Protein AF-A0A940VVH3-F1 (afdb_monomer)

Structure (mmCIF, N/CA/C/O backbone):
data_AF-A0A940VVH3-F1
#
_entry.id   AF-A0A940VVH3-F1
#
loop_
_atom_site.group_PDB
_atom_site.id
_atom_site.type_symbol
_atom_site.label_atom_id
_atom_site.label_alt_id
_atom_site.label_comp_id
_atom_site.label_asym_id
_atom_site.label_entity_id
_atom_site.label_seq_id
_atom_site.pdbx_PDB_ins_code
_atom_site.Cartn_x
_atom_site.Cartn_y
_atom_site.Cartn_z
_atom_site.occupancy
_atom_site.B_iso_or_equiv
_atom_site.auth_seq_id
_atom_site.auth_comp_id
_atom_site.auth_asym_id
_atom_site.auth_atom_id
_atom_site.pdbx_PDB_model_num
ATOM 1 N N . ARG A 1 1 ? -11.967 -6.897 6.748 1.00 80.00 1 ARG A N 1
ATOM 2 C CA . ARG A 1 1 ? -11.086 -7.971 6.225 1.00 80.00 1 ARG A CA 1
ATOM 3 C C . ARG A 1 1 ? -10.134 -7.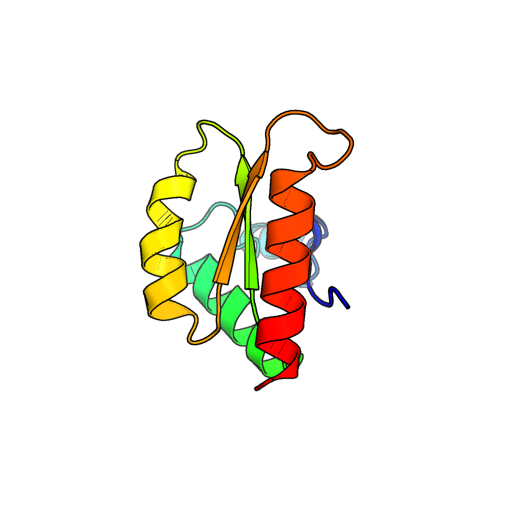346 5.220 1.00 80.00 1 ARG A C 1
ATOM 5 O O . ARG A 1 1 ? -10.614 -6.627 4.355 1.00 80.00 1 ARG A O 1
ATOM 12 N N . PHE A 1 2 ? -8.833 -7.614 5.323 1.00 81.25 2 PHE A N 1
ATOM 13 C CA . PHE A 1 2 ? -7.879 -7.268 4.266 1.00 81.25 2 PHE A CA 1
ATOM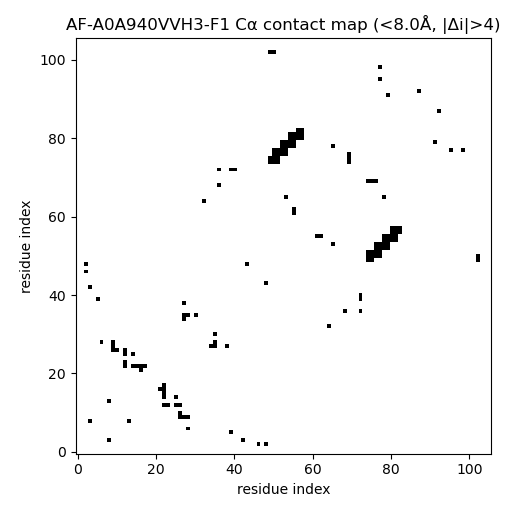 14 C C . PHE A 1 2 ? -7.997 -8.296 3.137 1.00 81.25 2 PHE A C 1
ATOM 16 O O . PHE A 1 2 ? -8.009 -9.498 3.401 1.00 81.25 2 PHE A O 1
ATOM 23 N N . VAL A 1 3 ? -8.168 -7.830 1.900 1.00 86.12 3 VAL A N 1
ATOM 24 C CA . VAL A 1 3 ? -8.449 -8.695 0.734 1.00 86.12 3 VAL A CA 1
ATOM 25 C C . VAL A 1 3 ? -7.398 -8.592 -0.368 1.00 86.12 3 VAL A C 1
ATOM 27 O O . VAL A 1 3 ? -7.406 -9.412 -1.284 1.00 86.12 3 VAL A O 1
ATOM 30 N N . LEU A 1 4 ? -6.498 -7.615 -0.274 1.00 87.88 4 LEU A N 1
ATOM 31 C CA . LEU A 1 4 ? -5.385 -7.393 -1.187 1.00 87.88 4 LEU A CA 1
ATOM 32 C C . LEU A 1 4 ? -4.179 -6.921 -0.372 1.00 87.88 4 LEU A C 1
ATOM 34 O O . LEU A 1 4 ? -4.323 -6.052 0.485 1.00 87.88 4 LEU A O 1
ATOM 38 N N . ASN A 1 5 ? -3.013 -7.491 -0.662 1.00 91.12 5 ASN A N 1
ATOM 39 C CA . ASN A 1 5 ? -1.726 -6.994 -0.201 1.00 91.12 5 ASN A CA 1
ATOM 40 C C . ASN A 1 5 ? -0.834 -6.810 -1.434 1.00 91.12 5 ASN A C 1
ATOM 42 O O . ASN A 1 5 ? -0.313 -7.787 -1.966 1.00 91.12 5 ASN A O 1
ATOM 46 N N . GLU A 1 6 ? -0.786 -5.582 -1.948 1.00 90.81 6 GLU A N 1
ATOM 47 C CA . GLU A 1 6 ? -0.257 -5.253 -3.278 1.00 90.81 6 GLU A CA 1
ATOM 48 C C . GLU A 1 6 ? 1.206 -5.669 -3.436 1.00 90.81 6 GLU A C 1
ATOM 50 O O . GLU A 1 6 ? 1.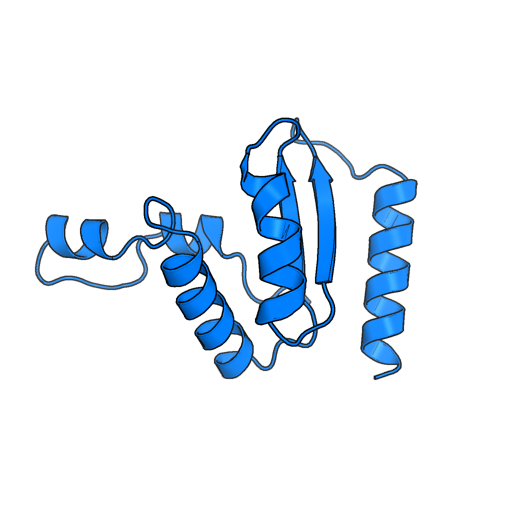512 -6.455 -4.326 1.00 90.81 6 GLU A O 1
ATOM 55 N N . VAL A 1 7 ? 2.087 -5.227 -2.539 1.00 88.38 7 VAL A N 1
ATOM 56 C CA . VAL A 1 7 ? 3.534 -5.445 -2.669 1.00 88.38 7 VAL A CA 1
ATOM 57 C C . VAL A 1 7 ? 3.892 -6.933 -2.600 1.00 88.38 7 VAL A C 1
ATOM 59 O O . VAL A 1 7 ? 4.547 -7.453 -3.500 1.00 88.38 7 VAL A O 1
ATOM 62 N N . GLN A 1 8 ? 3.410 -7.662 -1.589 1.00 89.25 8 GLN A N 1
ATOM 63 C CA . GLN A 1 8 ? 3.634 -9.108 -1.468 1.00 89.25 8 GLN A CA 1
ATOM 64 C C . GLN A 1 8 ? 3.038 -9.872 -2.654 1.00 89.25 8 GLN A C 1
ATOM 66 O O . GLN A 1 8 ? 3.638 -10.836 -3.124 1.00 89.25 8 GLN A O 1
ATOM 71 N N . ARG A 1 9 ? 1.871 -9.439 -3.156 1.00 89.56 9 ARG A N 1
ATOM 72 C CA . ARG A 1 9 ? 1.279 -10.019 -4.362 1.00 89.56 9 ARG A CA 1
ATOM 73 C C . ARG A 1 9 ? 2.196 -9.811 -5.561 1.00 89.56 9 ARG A C 1
ATOM 75 O O . ARG A 1 9 ? 2.407 -10.772 -6.281 1.00 89.56 9 ARG A O 1
ATOM 82 N N . GLN A 1 10 ? 2.751 -8.616 -5.757 1.00 89.19 10 GLN A N 1
ATOM 83 C CA . GLN A 1 10 ? 3.696 -8.351 -6.844 1.00 89.19 10 GLN A CA 1
ATOM 84 C C . GLN A 1 10 ? 4.942 -9.241 -6.714 1.00 89.19 10 GLN A C 1
ATOM 86 O O . GLN A 1 10 ? 5.299 -9.923 -7.668 1.00 89.19 10 GLN A O 1
ATOM 91 N N . PHE A 1 11 ? 5.534 -9.355 -5.518 1.00 88.81 11 PHE A N 1
ATOM 92 C CA . PHE A 1 11 ? 6.686 -10.239 -5.262 1.00 88.81 11 PHE A CA 1
ATOM 93 C C . PHE A 1 11 ? 6.430 -11.726 -5.524 1.00 88.81 11 PHE A C 1
ATOM 95 O O . PHE A 1 11 ? 7.377 -12.442 -5.840 1.00 88.81 11 PHE A O 1
ATOM 102 N N . ALA A 1 12 ? 5.177 -12.180 -5.475 1.00 89.81 12 ALA A N 1
ATOM 103 C CA . ALA A 1 12 ? 4.804 -13.548 -5.825 1.00 89.81 12 ALA A CA 1
ATOM 104 C C . ALA A 1 12 ? 4.735 -13.819 -7.346 1.00 89.81 12 ALA A C 1
ATOM 106 O O . ALA A 1 12 ? 4.417 -14.942 -7.726 1.00 89.81 12 ALA A O 1
ATOM 107 N N . MET A 1 13 ? 5.001 -12.823 -8.205 1.00 88.50 13 MET A N 1
ATOM 108 C CA . MET A 1 13 ? 4.946 -12.920 -9.674 1.00 88.50 13 MET A CA 1
ATOM 109 C C . MET A 1 13 ? 3.682 -13.633 -10.207 1.00 88.50 13 MET A C 1
ATOM 111 O O . MET A 1 13 ? 3.783 -14.643 -10.904 1.00 88.50 13 MET A O 1
ATOM 115 N N . PRO A 1 14 ? 2.466 -13.156 -9.887 1.00 85.12 14 PRO A N 1
ATOM 116 C CA . PRO A 1 14 ? 1.235 -13.905 -10.129 1.00 85.12 14 PRO A CA 1
ATOM 117 C C . PRO A 1 14 ? 0.825 -13.947 -11.606 1.00 85.12 14 PRO A C 1
ATOM 119 O O . PRO A 1 14 ? -0.030 -14.753 -11.966 1.00 85.12 14 PRO A O 1
ATOM 122 N N . ALA A 1 15 ? 1.379 -13.064 -12.443 1.00 85.00 15 ALA A N 1
ATOM 123 C CA . ALA A 1 15 ? 1.121 -13.030 -13.876 1.00 85.00 15 ALA A CA 1
ATOM 124 C C . ALA A 1 15 ? 2.034 -14.047 -14.584 1.00 85.00 15 ALA A C 1
ATOM 126 O O . ALA A 1 15 ? 3.248 -13.847 -14.598 1.00 85.00 15 ALA A O 1
ATOM 127 N N . PRO A 1 16 ? 1.497 -15.142 -15.151 1.00 83.50 16 PRO A N 1
ATOM 128 C CA . PRO A 1 16 ? 2.314 -16.081 -15.906 1.00 83.50 16 PRO A CA 1
ATOM 129 C C . PRO A 1 16 ? 2.804 -15.429 -17.208 1.00 83.50 16 PRO A C 1
ATOM 131 O O . PRO A 1 16 ? 2.026 -14.788 -17.912 1.00 83.50 16 PRO A O 1
ATOM 134 N N . GLY A 1 17 ? 4.085 -15.615 -17.529 1.00 86.06 17 GLY A N 1
ATOM 13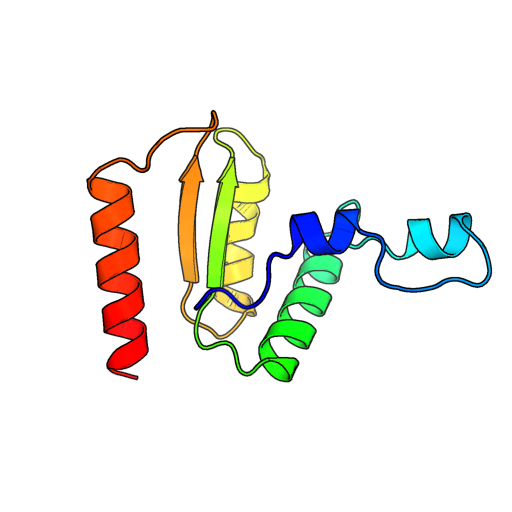5 C CA . GLY A 1 17 ? 4.683 -15.267 -18.822 1.00 86.06 17 GLY A CA 1
ATOM 136 C C . GLY A 1 17 ? 5.054 -16.521 -19.614 1.00 86.06 17 GLY A C 1
ATOM 137 O O . GLY A 1 17 ? 5.124 -17.616 -19.054 1.00 86.06 17 GLY A O 1
ATOM 138 N N . GLY A 1 18 ? 5.325 -16.377 -20.911 1.00 91.44 18 GLY A N 1
ATOM 139 C CA . GLY A 1 18 ? 5.924 -17.443 -21.720 1.00 91.44 18 GLY A CA 1
ATOM 140 C C . GLY A 1 18 ? 7.377 -17.729 -21.325 1.00 91.44 18 GLY A C 1
ATOM 141 O O . GLY A 1 18 ? 7.885 -18.823 -21.566 1.00 91.44 18 GLY A O 1
ATOM 142 N N . THR A 1 19 ? 8.035 -16.773 -20.661 1.00 93.44 19 THR A N 1
ATOM 143 C CA . THR A 1 19 ? 9.362 -16.924 -20.052 1.00 93.44 19 THR A CA 1
ATOM 144 C C . THR A 1 19 ? 9.432 -16.274 -18.667 1.00 93.44 19 THR A C 1
ATOM 146 O O . THR A 1 19 ? 8.617 -15.417 -18.319 1.00 93.44 19 THR A O 1
ATOM 149 N N . LEU A 1 20 ? 10.462 -16.622 -17.885 1.00 91.06 20 LEU A N 1
ATOM 150 C CA . LEU A 1 20 ? 10.742 -15.960 -16.604 1.00 91.06 20 LEU A CA 1
ATOM 151 C C . LEU A 1 20 ? 11.016 -14.455 -16.776 1.00 91.06 20 LEU A C 1
ATOM 153 O O . LEU A 1 20 ? 10.652 -13.663 -15.913 1.00 91.06 20 LEU A O 1
ATOM 157 N N . VAL A 1 21 ? 11.633 -14.054 -17.894 1.00 92.25 21 VAL A N 1
ATOM 158 C CA . VAL A 1 21 ? 11.901 -12.640 -18.201 1.00 92.25 21 VAL A CA 1
ATOM 159 C C . VAL A 1 21 ? 10.593 -11.881 -18.403 1.00 92.25 21 VAL A C 1
ATOM 161 O O . VAL A 1 21 ? 10.418 -10.816 -17.826 1.00 92.25 21 VAL A O 1
ATOM 164 N N . GLU A 1 22 ? 9.651 -12.436 -19.163 1.00 91.62 22 GLU A N 1
ATOM 165 C CA . GLU A 1 22 ? 8.331 -11.824 -19.375 1.00 91.62 22 GLU A CA 1
ATOM 166 C C . GLU A 1 22 ? 7.525 -11.721 -18.074 1.00 91.62 22 GLU A C 1
ATOM 168 O O . GLU A 1 22 ? 6.918 -10.687 -17.790 1.00 91.62 22 GLU A O 1
ATOM 173 N N . GLN A 1 23 ? 7.567 -12.769 -17.248 1.00 90.94 23 GLN A N 1
ATOM 174 C CA . GLN A 1 23 ? 6.951 -12.763 -15.922 1.00 90.94 23 GLN A CA 1
ATOM 175 C C . GLN A 1 23 ? 7.570 -11.682 -15.019 1.00 90.94 23 GLN A C 1
ATOM 177 O O . GLN A 1 23 ? 6.847 -10.977 -14.317 1.00 90.94 23 GLN A O 1
ATOM 182 N N . TYR A 1 24 ? 8.892 -11.493 -15.080 1.00 88.88 24 TYR A N 1
ATOM 183 C CA . TYR A 1 24 ? 9.584 -10.428 -14.354 1.00 88.88 24 TYR A CA 1
ATOM 184 C C . TYR A 1 24 ? 9.235 -9.034 -14.907 1.00 88.88 24 TYR A C 1
ATOM 186 O O . TYR A 1 24 ? 8.945 -8.107 -14.164 1.00 88.88 24 TYR A O 1
ATOM 194 N N . LEU A 1 25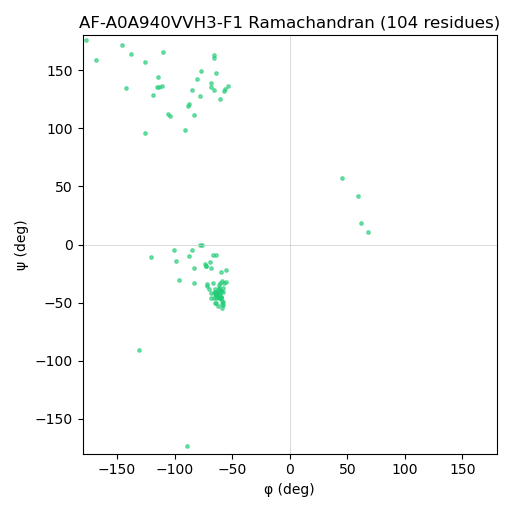 ? 9.159 -8.840 -16.218 1.00 88.88 25 LEU A N 1
ATOM 195 C CA . LEU A 1 25 ? 8.769 -7.537 -16.775 1.00 88.88 25 LEU A CA 1
ATOM 196 C C . LEU A 1 25 ? 7.310 -7.148 -16.464 1.00 88.88 25 LEU A C 1
ATOM 198 O O . LEU A 1 25 ? 6.919 -6.007 -16.680 1.00 88.88 25 LEU A O 1
ATOM 202 N N . SER A 1 26 ? 6.513 -8.069 -15.917 1.00 87.50 26 SER A N 1
ATOM 203 C CA . SER A 1 26 ? 5.135 -7.809 -15.489 1.00 87.50 26 SER A CA 1
ATOM 204 C C . SER A 1 26 ? 5.021 -7.220 -14.071 1.00 87.50 26 SER A C 1
ATOM 206 O O . SER A 1 26 ? 3.917 -6.884 -13.641 1.00 87.50 26 SER A O 1
ATOM 208 N N . TYR A 1 27 ? 6.126 -7.086 -13.325 1.00 85.56 27 TYR A N 1
ATOM 209 C CA . TYR A 1 27 ? 6.144 -6.424 -12.015 1.00 85.56 27 TYR A CA 1
ATOM 210 C C . TYR A 1 27 ? 5.702 -4.966 -12.127 1.00 85.56 27 TYR A C 1
ATOM 212 O O . TYR A 1 27 ? 6.369 -4.204 -12.801 1.00 85.56 27 TYR A O 1
ATOM 220 N N . THR A 1 28 ? 4.695 -4.504 -11.384 1.00 82.94 28 THR A N 1
ATOM 221 C CA . THR A 1 28 ? 4.383 -3.055 -11.365 1.00 82.94 28 THR A CA 1
ATOM 222 C C . THR A 1 28 ? 5.251 -2.258 -10.389 1.00 82.94 28 THR A C 1
ATOM 224 O O . THR A 1 28 ? 5.416 -1.053 -10.544 1.00 82.94 28 THR A O 1
ATOM 227 N N . TYR A 1 29 ? 5.851 -2.929 -9.401 1.00 81.50 29 TYR A N 1
ATOM 228 C CA . TYR A 1 29 ? 6.625 -2.306 -8.322 1.00 81.50 29 TYR A CA 1
ATOM 229 C C . TYR A 1 29 ? 7.826 -1.430 -8.756 1.00 81.50 29 TYR A C 1
ATOM 231 O O . TYR A 1 29 ? 8.036 -0.408 -8.095 1.00 81.50 29 TYR A O 1
ATOM 239 N N . PRO A 1 30 ? 8.643 -1.800 -9.770 1.00 81.50 30 PRO A N 1
ATOM 240 C CA . PRO A 1 30 ? 9.803 -1.011 -10.191 1.00 81.50 30 PRO A CA 1
ATOM 241 C C . PRO A 1 30 ? 9.477 0.077 -11.228 1.00 81.50 30 PRO A C 1
ATOM 243 O O . PRO A 1 30 ? 10.355 0.883 -11.533 1.00 81.50 30 PRO A O 1
ATOM 246 N N . TYR A 1 31 ? 8.264 0.088 -11.790 1.00 86.25 31 TYR A N 1
ATOM 247 C CA . TYR A 1 31 ? 7.839 1.081 -12.781 1.00 86.25 31 TYR A CA 1
ATOM 248 C C . TYR A 1 31 ? 7.222 2.313 -12.111 1.00 86.25 31 TYR A C 1
ATOM 250 O O . TYR A 1 31 ? 7.290 2.474 -10.890 1.00 86.25 31 TYR A O 1
ATOM 258 N N . SER A 1 32 ? 6.673 3.230 -12.912 1.00 88.44 32 SER A N 1
ATOM 259 C CA . SER A 1 32 ? 6.133 4.472 -12.376 1.00 88.44 32 SER A CA 1
ATOM 260 C C . SER A 1 32 ? 4.909 4.220 -11.488 1.00 88.44 32 SER A C 1
ATOM 262 O O . SER A 1 32 ? 4.257 3.169 -11.511 1.00 88.44 32 SER A O 1
ATOM 264 N N . PHE A 1 33 ? 4.576 5.232 -10.689 1.00 88.38 33 PHE A N 1
ATOM 265 C CA . PHE A 1 33 ? 3.403 5.199 -9.830 1.00 88.38 33 PHE A CA 1
ATOM 266 C C . PHE A 1 33 ? 2.110 4.905 -10.609 1.00 88.38 33 PHE A C 1
ATOM 268 O O . PHE A 1 33 ? 1.215 4.251 -10.077 1.00 88.38 33 PHE A O 1
ATOM 275 N N . PHE A 1 34 ? 1.999 5.342 -11.867 1.00 90.50 34 PHE A N 1
ATOM 276 C CA . PHE A 1 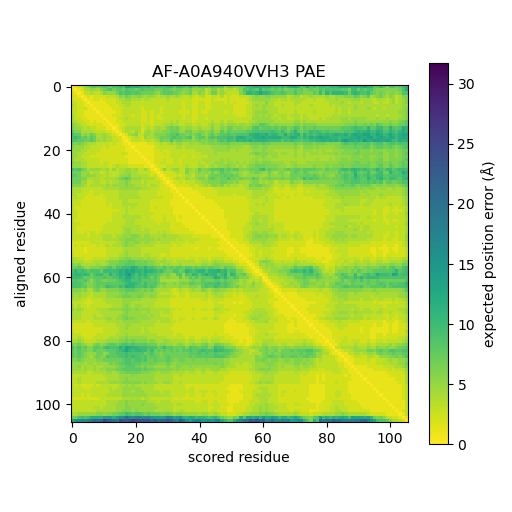34 ? 0.773 5.172 -12.646 1.00 90.50 34 PHE A CA 1
ATOM 277 C C . PHE A 1 34 ? 0.526 3.719 -13.077 1.00 90.50 34 PHE A C 1
ATOM 279 O O . PHE A 1 34 ? -0.621 3.275 -13.038 1.00 90.50 34 PHE A O 1
ATOM 286 N N . GLU A 1 35 ? 1.564 2.945 -13.405 1.00 89.38 35 GLU A N 1
ATOM 287 C CA . GLU A 1 35 ? 1.454 1.504 -13.676 1.00 89.38 35 GLU A CA 1
ATOM 288 C C . GLU A 1 35 ? 0.999 0.758 -12.418 1.00 89.38 35 GLU A C 1
ATOM 290 O O . GLU A 1 35 ? 0.089 -0.075 -12.466 1.00 89.38 35 GLU A O 1
ATOM 295 N N . ARG A 1 36 ? 1.575 1.114 -11.264 1.00 90.38 36 ARG A N 1
ATOM 296 C CA . ARG A 1 36 ? 1.158 0.594 -9.957 1.00 90.38 36 ARG A CA 1
ATOM 297 C C . ARG A 1 36 ? -0.297 0.957 -9.639 1.00 90.38 36 ARG A C 1
ATOM 299 O O . ARG A 1 36 ? -1.073 0.099 -9.221 1.00 90.38 36 ARG A O 1
ATOM 306 N N . LEU A 1 37 ? -0.696 2.208 -9.863 1.00 91.69 37 LEU A N 1
ATOM 307 C CA . LEU A 1 37 ? -2.052 2.702 -9.619 1.00 91.69 37 LEU A CA 1
ATOM 308 C C . LEU A 1 37 ? -3.091 2.024 -10.524 1.00 91.69 37 LEU A C 1
ATOM 310 O O . LEU A 1 37 ? -4.194 1.726 -10.061 1.00 91.69 37 LEU A O 1
ATOM 314 N N . ALA A 1 38 ? -2.760 1.758 -11.790 1.00 92.12 38 ALA A N 1
ATOM 315 C CA . ALA A 1 38 ? -3.636 1.035 -12.710 1.00 92.12 38 ALA A CA 1
ATOM 316 C C . ALA A 1 38 ? -3.961 -0.374 -12.185 1.00 92.12 38 ALA A C 1
ATOM 318 O O . ALA A 1 38 ? -5.129 -0.768 -12.139 1.00 92.12 38 ALA A O 1
ATOM 319 N N . ASP A 1 39 ? -2.945 -1.093 -11.706 1.00 91.62 39 ASP A N 1
ATOM 320 C CA . ASP A 1 39 ? -3.098 -2.413 -11.090 1.00 91.62 39 ASP A CA 1
ATOM 321 C C . ASP A 1 39 ? -3.925 -2.365 -9.792 1.00 91.62 39 ASP A C 1
ATOM 323 O O . ASP A 1 39 ? -4.849 -3.163 -9.598 1.00 91.62 39 ASP A O 1
ATOM 327 N N . ILE A 1 40 ? -3.665 -1.373 -8.931 1.00 92.00 40 ILE A N 1
ATOM 328 C CA . ILE A 1 40 ? -4.446 -1.142 -7.706 1.00 92.00 40 ILE A CA 1
ATOM 329 C C . ILE A 1 40 ? -5.922 -0.905 -8.044 1.00 92.00 40 ILE A C 1
ATOM 331 O O . ILE A 1 40 ? -6.792 -1.538 -7.443 1.00 92.00 40 ILE A O 1
ATOM 335 N N . ARG A 1 41 ? -6.223 -0.029 -9.013 1.00 93.44 41 ARG A N 1
ATOM 336 C CA . ARG A 1 41 ? -7.599 0.273 -9.443 1.00 93.44 41 ARG A CA 1
ATOM 337 C C . ARG A 1 41 ? -8.304 -0.978 -9.964 1.00 93.44 41 ARG A C 1
ATOM 339 O O . ARG A 1 41 ? -9.437 -1.242 -9.560 1.00 93.44 41 ARG A O 1
ATOM 346 N N . ALA A 1 42 ? -7.636 -1.774 -10.799 1.00 93.00 42 ALA A N 1
ATOM 347 C CA . ALA A 1 42 ? -8.199 -3.012 -11.329 1.00 93.00 42 ALA A CA 1
ATOM 348 C C . ALA A 1 42 ? -8.564 -4.002 -10.207 1.00 93.00 42 ALA A C 1
ATOM 350 O O . ALA A 1 42 ? -9.680 -4.530 -10.174 1.00 93.00 42 ALA A O 1
ATOM 351 N N . GLU A 1 43 ? -7.672 -4.213 -9.236 1.00 92.56 43 GLU A N 1
ATOM 352 C CA . GLU A 1 43 ? -7.936 -5.124 -8.117 1.00 92.56 43 GLU A CA 1
ATOM 353 C C . GLU A 1 43 ? -8.963 -4.592 -7.120 1.00 92.56 43 GLU A C 1
ATOM 355 O O . GLU A 1 43 ? -9.724 -5.381 -6.554 1.00 92.56 43 GLU A O 1
ATOM 360 N N . VAL A 1 44 ? -9.004 -3.276 -6.906 1.00 92.88 44 VAL A N 1
ATOM 361 C CA . VAL A 1 44 ? -10.030 -2.620 -6.091 1.00 92.88 44 VAL A CA 1
ATOM 362 C C . VAL A 1 44 ? -11.418 -2.916 -6.652 1.00 92.88 44 VAL A C 1
ATOM 364 O O . VAL A 1 44 ? -12.286 -3.374 -5.904 1.00 92.88 44 VAL A O 1
ATOM 367 N N . GLN A 1 45 ? -11.602 -2.720 -7.961 1.00 93.19 45 GLN A N 1
ATOM 368 C CA . GLN A 1 45 ? -12.873 -2.978 -8.638 1.00 93.19 45 GLN A CA 1
ATOM 369 C C . GLN A 1 45 ? -13.224 -4.464 -8.598 1.00 93.19 45 GLN A C 1
ATOM 371 O O . GLN A 1 45 ? -14.300 -4.841 -8.135 1.00 93.19 45 GLN A O 1
ATOM 376 N N . ARG A 1 46 ? -12.283 -5.332 -8.987 1.00 94.62 46 ARG A N 1
ATOM 377 C CA . ARG A 1 46 ? -12.504 -6.784 -9.046 1.00 94.62 46 ARG A CA 1
ATOM 378 C C . ARG A 1 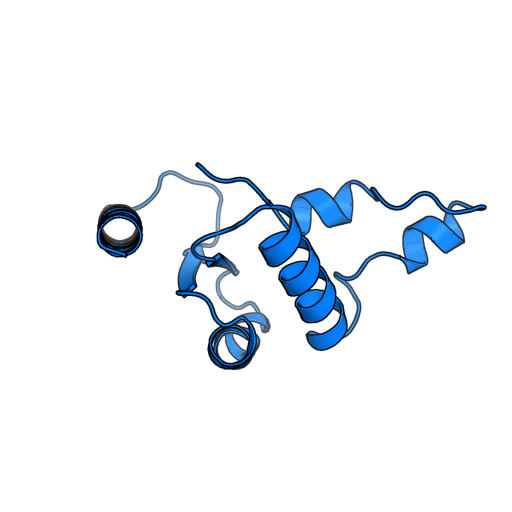46 ? -12.902 -7.391 -7.698 1.00 94.62 46 ARG A C 1
ATOM 380 O O . ARG A 1 46 ? -13.608 -8.395 -7.660 1.00 94.62 46 ARG A O 1
ATOM 387 N N . ARG A 1 47 ? -12.419 -6.824 -6.590 1.00 94.19 47 ARG A N 1
ATOM 388 C CA . ARG A 1 47 ? -12.643 -7.347 -5.232 1.00 94.19 47 ARG A CA 1
ATOM 389 C C . ARG A 1 47 ? -13.737 -6.613 -4.458 1.00 94.19 47 ARG A C 1
ATOM 391 O O . ARG A 1 47 ? -14.015 -7.020 -3.331 1.00 94.19 47 ARG A O 1
ATOM 398 N N . GLY A 1 48 ? -14.318 -5.545 -5.009 1.00 92.44 48 GLY A N 1
ATOM 399 C CA . GLY A 1 48 ? -15.298 -4.716 -4.300 1.00 92.44 48 GLY A CA 1
ATOM 400 C C . GLY A 1 48 ? -14.730 -4.107 -3.013 1.00 92.44 48 GLY A C 1
ATOM 401 O O . GLY A 1 48 ? -15.368 -4.145 -1.958 1.00 92.44 48 GLY A O 1
ATOM 402 N N . VAL A 1 49 ? -13.487 -3.618 -3.060 1.00 93.38 49 VAL A N 1
ATOM 403 C CA . VAL A 1 49 ? -12.825 -3.020 -1.890 1.00 93.38 49 VAL A CA 1
ATOM 404 C C . VAL A 1 49 ? -13.510 -1.701 -1.524 1.00 93.38 49 VAL A C 1
ATOM 406 O O . VAL A 1 49 ? -13.837 -0.909 -2.397 1.00 93.38 49 VAL A O 1
ATOM 409 N N . ARG A 1 50 ? -13.703 -1.444 -0.223 1.00 94.25 50 ARG A N 1
ATOM 410 C CA . ARG A 1 50 ? -14.363 -0.217 0.271 1.00 94.25 50 ARG A CA 1
ATOM 411 C C . ARG A 1 50 ? -13.409 0.884 0.732 1.00 94.25 50 ARG A C 1
ATOM 413 O O . ARG A 1 50 ? -13.839 2.011 0.927 1.00 94.25 50 ARG A O 1
ATOM 420 N N . GLY A 1 51 ? -12.133 0.570 0.921 1.00 95.38 51 GLY A N 1
ATOM 421 C CA . GLY A 1 51 ? -11.117 1.527 1.345 1.00 95.38 51 GLY A CA 1
ATOM 422 C C . GLY A 1 51 ? -9.711 0.958 1.206 1.00 95.38 51 GLY A C 1
ATOM 423 O O . GLY A 1 51 ? -9.527 -0.260 1.160 1.00 95.38 51 GLY A O 1
ATOM 424 N N . VAL A 1 52 ? -8.725 1.844 1.146 1.00 96.00 52 VAL A N 1
ATOM 425 C CA . VAL A 1 52 ? -7.316 1.506 0.935 1.00 96.00 52 VAL A CA 1
ATOM 426 C C . VAL A 1 52 ? -6.517 1.852 2.183 1.00 96.00 52 VAL A C 1
ATOM 428 O O . VAL A 1 52 ? -6.689 2.920 2.763 1.00 96.00 52 VAL A O 1
ATOM 431 N N . VAL A 1 53 ? -5.627 0.950 2.595 1.00 95.06 53 VAL A N 1
ATOM 432 C CA . VAL A 1 53 ? -4.602 1.254 3.598 1.00 95.06 53 VAL A CA 1
ATOM 433 C C . VAL A 1 53 ? -3.282 1.421 2.863 1.00 95.06 53 VAL A C 1
ATOM 435 O O . VAL A 1 53 ? -2.751 0.452 2.323 1.00 95.06 53 VAL A O 1
ATOM 438 N N . HIS A 1 54 ? -2.779 2.650 2.817 1.00 93.44 54 HIS A N 1
ATOM 439 C CA . HIS A 1 54 ? -1.483 2.964 2.235 1.00 93.44 54 HIS A CA 1
ATOM 440 C C . HIS A 1 54 ? -0.422 2.878 3.331 1.00 93.44 54 HIS A C 1
ATOM 442 O O . HIS A 1 54 ? -0.292 3.779 4.156 1.00 93.44 54 HIS A O 1
ATOM 448 N N . TYR A 1 55 ? 0.285 1.752 3.385 1.00 90.38 55 TYR A N 1
ATOM 449 C CA . TYR A 1 55 ? 1.402 1.569 4.306 1.00 90.38 55 TYR A CA 1
ATOM 450 C C . TYR A 1 55 ? 2.692 2.067 3.653 1.00 90.38 55 TYR A C 1
ATOM 452 O O . TYR A 1 55 ? 3.100 1.537 2.618 1.00 90.38 55 TYR A O 1
ATOM 460 N N . VAL A 1 56 ? 3.325 3.067 4.259 1.00 88.69 56 VAL A N 1
ATOM 461 C CA . VAL A 1 56 ? 4.612 3.621 3.829 1.00 88.69 56 VAL A CA 1
ATOM 462 C C . VAL A 1 56 ? 5.675 3.351 4.886 1.00 88.69 56 VAL A C 1
ATOM 464 O O . VAL A 1 56 ? 5.396 3.377 6.084 1.00 88.69 56 VAL A O 1
ATOM 467 N N . GLN A 1 57 ? 6.901 3.086 4.442 1.00 86.00 57 GLN A N 1
ATOM 468 C CA . GLN A 1 57 ? 8.043 3.024 5.346 1.00 86.00 57 GLN A CA 1
ATOM 469 C C . GLN A 1 57 ? 8.541 4.444 5.647 1.00 86.00 57 GLN A C 1
ATOM 471 O O . GLN A 1 57 ? 8.557 5.289 4.746 1.00 86.00 57 GLN A O 1
ATOM 476 N N . SER A 1 58 ? 8.969 4.704 6.882 1.00 82.94 58 SER A N 1
ATOM 477 C CA . SER A 1 58 ? 9.620 5.963 7.245 1.00 82.94 58 SER A CA 1
ATOM 478 C C . SER A 1 58 ? 10.801 6.261 6.321 1.00 82.94 58 SER A C 1
ATOM 480 O O . SER A 1 58 ? 11.584 5.376 5.979 1.00 82.94 58 SER A O 1
ATOM 482 N N . PHE A 1 59 ? 10.903 7.524 5.896 1.00 77.75 59 PHE A N 1
ATOM 483 C CA . PHE A 1 59 ? 11.920 8.023 4.959 1.00 77.75 59 PHE A CA 1
ATOM 484 C C . PHE A 1 59 ? 11.888 7.396 3.553 1.00 77.75 59 PHE A C 1
ATOM 486 O O . PHE A 1 59 ? 12.850 7.514 2.792 1.00 77.75 59 PHE A O 1
ATOM 493 N N . CYS A 1 60 ? 10.779 6.762 3.163 1.00 79.38 60 CYS A N 1
ATOM 494 C CA . CYS A 1 60 ? 10.576 6.304 1.794 1.00 79.38 60 CYS A CA 1
ATOM 495 C C . CYS A 1 60 ? 10.007 7.431 0.916 1.00 79.38 60 CYS A C 1
ATOM 497 O O . CYS A 1 60 ? 9.003 8.053 1.260 1.00 79.38 60 CYS A O 1
ATOM 499 N N . PHE A 1 61 ? 10.581 7.632 -0.277 1.00 77.25 61 PHE A N 1
ATOM 500 C CA . PHE A 1 61 ? 10.116 8.633 -1.252 1.00 77.25 61 PHE A CA 1
ATOM 501 C C . PHE A 1 61 ? 8.631 8.483 -1.634 1.00 77.25 61 PHE A C 1
ATOM 503 O O . PHE A 1 61 ? 7.995 9.447 -2.057 1.00 77.25 61 PHE A O 1
ATOM 510 N N . ARG A 1 62 ? 8.054 7.291 -1.437 1.00 75.19 62 ARG A N 1
ATOM 511 C CA . ARG A 1 62 ? 6.640 6.983 -1.702 1.00 75.19 62 ARG A CA 1
ATOM 512 C C . ARG A 1 62 ? 5.657 7.754 -0.822 1.00 75.19 62 ARG A C 1
ATOM 514 O O . ARG A 1 62 ? 4.465 7.751 -1.105 1.00 75.19 62 ARG A O 1
ATOM 521 N N . GLN A 1 63 ? 6.128 8.466 0.201 1.00 71.06 63 GLN A N 1
ATOM 522 C CA . GLN A 1 63 ? 5.306 9.451 0.910 1.00 71.06 63 GLN A CA 1
ATOM 523 C C . GLN A 1 63 ? 4.758 10.532 -0.043 1.00 71.06 63 GLN A C 1
ATOM 525 O O . GLN A 1 63 ? 3.628 10.975 0.134 1.00 71.06 63 GLN A O 1
ATOM 530 N N . ILE A 1 64 ? 5.505 10.903 -1.093 1.00 80.44 64 ILE A N 1
ATOM 531 C CA . ILE A 1 64 ? 5.055 11.868 -2.115 1.00 80.44 64 ILE A CA 1
ATOM 532 C C . ILE A 1 64 ? 3.885 11.297 -2.934 1.00 80.44 64 ILE A C 1
ATOM 534 O O . ILE A 1 64 ? 2.970 12.026 -3.314 1.00 80.44 64 ILE A O 1
ATOM 538 N N . GLU A 1 65 ? 3.871 9.980 -3.154 1.00 86.25 65 GLU A N 1
ATOM 539 C CA . GLU A 1 65 ? 2.814 9.281 -3.894 1.00 86.25 65 GLU A CA 1
ATOM 540 C C . GLU A 1 65 ? 1.478 9.242 -3.132 1.00 86.25 65 GLU A C 1
ATOM 542 O O . GLU A 1 65 ? 0.445 8.955 -3.732 1.00 86.25 65 GLU A O 1
ATOM 547 N N . ASP A 1 66 ? 1.463 9.544 -1.827 1.00 89.19 66 ASP A N 1
ATOM 548 C CA . ASP A 1 66 ? 0.241 9.510 -1.012 1.00 89.19 66 ASP A CA 1
ATOM 549 C C . ASP A 1 66 ? -0.820 10.500 -1.507 1.00 89.19 66 ASP A C 1
ATOM 551 O O . ASP A 1 66 ? -2.007 10.169 -1.531 1.00 89.19 66 ASP A O 1
ATOM 555 N N . ILE A 1 67 ? -0.391 11.690 -1.943 1.00 89.50 67 ILE A N 1
ATOM 556 C CA . ILE A 1 67 ? -1.283 12.724 -2.486 1.00 89.50 67 ILE A CA 1
ATOM 557 C C . ILE A 1 67 ? -1.963 12.193 -3.749 1.00 89.50 67 ILE A C 1
ATOM 559 O O . ILE A 1 67 ? -3.191 12.136 -3.811 1.00 89.50 67 ILE A O 1
ATOM 563 N N . LEU A 1 68 ? -1.164 11.704 -4.700 1.00 91.12 68 LEU A N 1
ATOM 564 C CA . LEU A 1 68 ? -1.664 11.153 -5.959 1.00 91.12 68 LEU A CA 1
ATOM 565 C C . LEU A 1 68 ? -2.579 9.948 -5.720 1.00 91.12 68 LEU A C 1
ATOM 567 O O . LEU A 1 68 ? -3.638 9.842 -6.329 1.00 91.12 68 LEU A O 1
ATOM 571 N N . LEU A 1 69 ? -2.226 9.048 -4.798 1.00 92.25 69 LEU A N 1
ATOM 572 C CA . LEU A 1 69 ? -3.064 7.893 -4.475 1.00 92.25 69 LEU A CA 1
ATOM 573 C C . LEU A 1 69 ? -4.439 8.317 -3.951 1.00 92.25 69 LEU A C 1
ATOM 575 O O . LEU A 1 69 ? -5.448 7.742 -4.358 1.00 92.25 69 LEU A O 1
ATOM 579 N N . ARG A 1 70 ? -4.487 9.306 -3.052 1.00 93.19 70 ARG A N 1
ATOM 580 C CA . ARG A 1 70 ? -5.738 9.824 -2.477 1.00 93.19 70 ARG A CA 1
ATOM 581 C C . ARG A 1 70 ? -6.632 10.471 -3.524 1.00 93.19 70 ARG A C 1
ATOM 583 O O . ARG A 1 70 ? -7.843 10.267 -3.474 1.00 93.19 70 ARG A O 1
ATOM 590 N N . GLU A 1 71 ? -6.046 11.233 -4.439 1.00 92.38 71 GLU A N 1
ATOM 591 C CA . GLU A 1 71 ? -6.774 11.918 -5.510 1.00 92.38 71 GLU A CA 1
ATOM 592 C C . GLU A 1 71 ? -7.317 10.924 -6.542 1.00 92.38 71 GLU A C 1
ATOM 594 O O . GLU A 1 71 ? -8.454 11.040 -6.996 1.00 92.38 71 GLU A O 1
ATOM 599 N N . GLU A 1 72 ? -6.540 9.890 -6.857 1.00 93.19 72 GLU A N 1
ATOM 600 C CA . GLU A 1 72 ? -6.816 9.036 -8.004 1.00 93.19 72 GLU A CA 1
ATOM 601 C C . GLU A 1 72 ? -7.584 7.746 -7.660 1.00 93.19 72 GLU A C 1
ATOM 603 O O . GLU A 1 72 ? -8.335 7.225 -8.489 1.00 93.19 72 GLU A O 1
ATOM 608 N N . VAL A 1 73 ? -7.429 7.165 -6.467 1.00 93.69 73 VAL A N 1
ATOM 609 C CA . VAL A 1 73 ? -7.990 5.824 -6.199 1.00 93.69 73 VAL A CA 1
ATOM 610 C C . VAL A 1 73 ? -9.517 5.811 -6.052 1.00 93.69 73 VAL A C 1
ATOM 612 O O . VAL A 1 73 ? -10.137 4.754 -6.173 1.00 93.69 73 VAL A O 1
ATOM 615 N N . GLY A 1 74 ? -10.138 6.969 -5.801 1.00 93.31 74 GLY A N 1
ATOM 616 C CA . GLY A 1 74 ? -11.597 7.115 -5.697 1.00 93.31 74 GLY A CA 1
ATOM 617 C C . GLY A 1 74 ? -12.229 6.435 -4.474 1.00 93.31 74 GLY A C 1
ATOM 618 O O . GLY A 1 74 ? -13.451 6.326 -4.386 1.00 93.31 74 GLY A O 1
ATOM 619 N N . LEU A 1 75 ? -11.415 5.978 -3.520 1.00 95.25 75 LEU A N 1
ATOM 620 C CA . LEU A 1 75 ? -11.838 5.335 -2.278 1.00 95.25 75 LEU A CA 1
ATOM 621 C C . LEU A 1 75 ? -11.239 6.047 -1.062 1.00 95.25 75 LEU A C 1
ATOM 623 O O . LEU A 1 75 ? -10.180 6.660 -1.176 1.00 95.25 75 LEU A O 1
ATOM 627 N N . PRO A 1 76 ? -11.852 5.923 0.130 1.00 96.25 76 PRO A N 1
ATOM 628 C CA . PRO A 1 76 ? -11.226 6.384 1.360 1.00 96.25 76 PRO A CA 1
ATOM 629 C C . PRO A 1 76 ? -9.849 5.737 1.565 1.00 96.25 76 PRO A C 1
ATOM 631 O O . PRO A 1 76 ? -9.715 4.517 1.436 1.00 96.25 76 PRO A O 1
ATOM 634 N N . VAL A 1 77 ? -8.848 6.546 1.924 1.00 96.06 77 VAL A N 1
ATOM 635 C CA . VAL A 1 77 ? -7.462 6.103 2.146 1.00 96.06 77 VAL A CA 1
ATOM 636 C C . VAL A 1 77 ? -7.030 6.374 3.586 1.00 96.06 77 VAL A C 1
ATOM 638 O O . VAL A 1 77 ? -7.131 7.501 4.077 1.00 96.06 77 VAL A O 1
ATOM 641 N N . LEU A 1 78 ? -6.499 5.348 4.249 1.00 95.81 78 LEU A N 1
ATOM 642 C CA . LEU A 1 78 ? -5.780 5.457 5.515 1.00 95.81 78 LEU A CA 1
ATOM 643 C C . LEU A 1 78 ? -4.281 5.284 5.265 1.00 95.81 78 LEU A C 1
ATOM 645 O O . LEU A 1 78 ? -3.829 4.182 4.966 1.00 95.81 78 LEU A O 1
ATOM 649 N N . THR A 1 79 ? -3.510 6.350 5.449 1.00 94.19 79 THR A N 1
ATOM 650 C CA . THR A 1 79 ? -2.044 6.288 5.365 1.00 94.19 79 THR A CA 1
ATOM 651 C C . THR A 1 79 ? -1.456 5.924 6.722 1.00 94.19 79 THR A C 1
ATOM 653 O O . THR A 1 79 ? -1.680 6.634 7.709 1.00 94.19 79 THR A O 1
ATOM 656 N N . LEU A 1 80 ? -0.713 4.826 6.784 1.00 92.50 80 LEU A N 1
ATOM 657 C CA . LEU A 1 80 ? 0.025 4.384 7.963 1.00 92.50 80 LEU A CA 1
ATOM 658 C C . LEU A 1 80 ? 1.514 4.432 7.651 1.00 92.50 80 LEU A C 1
ATOM 660 O O . LEU A 1 80 ? 1.930 3.975 6.594 1.00 92.50 80 LEU A O 1
ATOM 664 N N . GLU A 1 81 ? 2.295 4.960 8.581 1.00 90.06 81 GLU A N 1
ATOM 665 C CA . GLU A 1 81 ? 3.748 4.972 8.480 1.00 90.06 81 GLU A CA 1
ATOM 666 C C . GLU A 1 81 ? 4.327 4.025 9.529 1.00 90.06 81 GLU A C 1
ATOM 668 O O . GLU A 1 81 ? 3.855 4.007 10.668 1.00 90.06 81 GLU A O 1
ATOM 673 N N . GLY A 1 82 ? 5.312 3.224 9.134 1.00 88.62 82 GLY A N 1
ATOM 674 C CA . GLY A 1 82 ? 6.047 2.330 10.023 1.00 88.62 82 GLY A CA 1
ATOM 675 C C . GLY A 1 82 ? 7.506 2.203 9.600 1.00 88.62 82 GLY A C 1
ATOM 676 O O . GLY A 1 82 ? 7.892 2.669 8.534 1.00 88.62 82 GLY A O 1
ATOM 677 N N . ASP A 1 83 ? 8.320 1.558 10.427 1.00 85.69 83 ASP A N 1
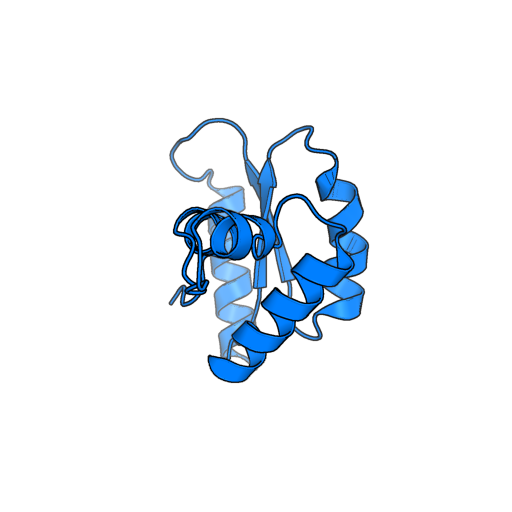ATOM 678 C CA . ASP A 1 83 ? 9.741 1.343 10.141 1.00 85.69 83 ASP A CA 1
ATOM 679 C C . ASP A 1 83 ? 10.109 -0.129 10.360 1.00 85.69 83 ASP A C 1
ATOM 681 O O . ASP A 1 83 ? 9.930 -0.960 9.466 1.00 85.69 83 ASP A O 1
ATOM 685 N N . ALA A 1 84 ? 10.537 -0.485 11.571 1.00 86.38 84 ALA A N 1
ATOM 686 C CA . ALA A 1 84 ? 10.830 -1.865 11.925 1.00 86.38 84 ALA A CA 1
ATOM 687 C C . ALA A 1 84 ? 9.546 -2.683 12.189 1.00 86.38 84 ALA A C 1
ATOM 689 O O . ALA A 1 84 ? 8.555 -2.146 12.697 1.00 86.38 84 ALA A O 1
ATOM 690 N N . PRO A 1 85 ? 9.558 -4.003 11.916 1.00 87.31 85 PRO A N 1
ATOM 691 C CA . PRO A 1 85 ? 8.479 -4.894 12.323 1.00 87.31 85 PRO A CA 1
ATOM 692 C C . PRO A 1 85 ? 8.258 -4.842 13.839 1.00 87.31 85 PRO A C 1
ATOM 694 O O . PRO A 1 85 ? 9.199 -4.969 14.621 1.00 87.31 85 PRO A O 1
ATOM 697 N N . GLY A 1 86 ? 7.005 -4.703 14.263 1.00 89.12 86 GLY A N 1
ATOM 698 C CA . GLY A 1 86 ? 6.664 -4.613 15.677 1.00 89.12 86 GLY A CA 1
ATOM 699 C C . GLY A 1 86 ? 5.159 -4.540 15.925 1.00 89.12 86 GLY A C 1
ATOM 700 O O . GLY A 1 86 ? 4.367 -4.513 14.976 1.00 89.12 86 GLY A O 1
ATOM 701 N N . PRO A 1 87 ? 4.737 -4.539 17.201 1.00 90.88 87 PRO A N 1
ATOM 702 C CA . PRO A 1 87 ? 3.343 -4.318 17.551 1.00 90.88 87 PRO A CA 1
ATOM 703 C C . PRO A 1 87 ? 2.899 -2.906 17.149 1.00 90.88 87 PRO A C 1
ATOM 705 O O . PRO A 1 87 ? 3.674 -1.954 17.211 1.00 90.88 87 PRO A O 1
ATOM 708 N N . LEU A 1 88 ? 1.622 -2.762 16.783 1.00 90.31 88 LEU A N 1
ATOM 709 C CA . LEU A 1 88 ? 1.039 -1.450 16.506 1.00 90.31 88 LEU A CA 1
ATOM 710 C C . LEU A 1 88 ? 0.985 -0.603 17.778 1.00 90.31 88 LEU A C 1
ATOM 712 O O . LEU A 1 88 ? 0.484 -1.063 18.811 1.00 90.31 88 LEU A O 1
ATOM 716 N N . ASP A 1 89 ? 1.418 0.650 17.669 1.00 91.56 89 ASP A N 1
ATOM 717 C CA . ASP A 1 89 ? 1.222 1.646 18.714 1.00 91.56 89 ASP A CA 1
ATOM 718 C C . ASP A 1 89 ? -0.278 1.977 18.900 1.00 91.56 89 ASP A C 1
ATOM 720 O O . ASP A 1 89 ? -1.126 1.721 18.032 1.00 91.56 89 ASP A O 1
ATOM 724 N N . GLY A 1 90 ? -0.624 2.552 20.056 1.00 95.19 90 GLY A N 1
ATOM 725 C CA . GLY A 1 90 ? -2.014 2.873 20.394 1.00 95.19 90 GLY A CA 1
ATOM 726 C C . GLY A 1 90 ? -2.669 3.870 19.431 1.00 95.19 90 GLY A C 1
ATOM 727 O O . GLY A 1 90 ? -3.849 3.730 19.112 1.00 95.19 90 GLY A O 1
ATOM 728 N N . ARG A 1 91 ? -1.910 4.837 18.904 1.00 94.38 91 ARG A N 1
ATOM 729 C CA . ARG A 1 91 ? -2.412 5.839 17.954 1.00 94.38 91 ARG A CA 1
ATOM 730 C C . ARG A 1 91 ? -2.764 5.186 16.621 1.00 94.38 91 ARG A C 1
ATOM 732 O O . ARG A 1 91 ? -3.833 5.451 16.076 1.00 94.38 91 ARG A O 1
ATOM 739 N N . THR A 1 92 ? -1.899 4.325 16.100 1.00 94.50 92 THR A N 1
ATOM 740 C CA . THR A 1 92 ? -2.130 3.576 14.865 1.00 94.50 92 THR A CA 1
ATOM 741 C C . THR A 1 92 ? -3.339 2.656 15.008 1.00 94.50 92 THR A C 1
ATOM 743 O O . THR A 1 92 ? -4.184 2.622 14.112 1.00 94.50 92 THR A O 1
ATOM 746 N N . ARG A 1 93 ? -3.492 1.991 16.162 1.00 95.50 93 ARG A N 1
ATOM 747 C CA . ARG A 1 93 ? -4.670 1.163 16.456 1.00 95.50 93 ARG A CA 1
ATOM 748 C C . ARG A 1 93 ? -5.974 1.965 16.393 1.00 95.50 93 ARG A C 1
ATOM 750 O O . ARG A 1 93 ? -6.863 1.591 15.634 1.00 95.50 93 ARG A O 1
ATOM 757 N N . ILE A 1 94 ? -6.046 3.101 17.089 1.00 96.94 94 ILE A N 1
ATOM 758 C CA . ILE A 1 94 ? -7.237 3.971 17.095 1.00 96.94 94 ILE A CA 1
ATOM 759 C C . ILE A 1 94 ? -7.576 4.466 15.681 1.00 96.94 94 ILE A C 1
ATOM 761 O O . ILE A 1 94 ? -8.741 4.506 15.292 1.00 96.94 94 ILE A O 1
ATOM 765 N N . ARG A 1 95 ? -6.567 4.819 14.872 1.00 96.88 95 ARG A N 1
ATOM 766 C CA . AR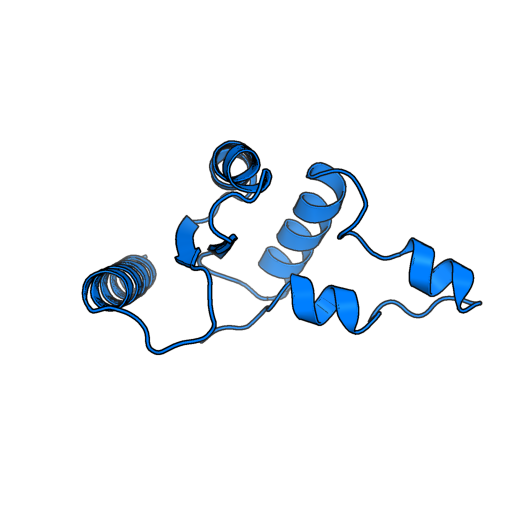G A 1 95 ? -6.780 5.263 13.483 1.00 96.88 95 ARG A CA 1
ATOM 767 C C . ARG A 1 95 ? -7.357 4.159 12.600 1.00 96.88 95 ARG A C 1
ATOM 769 O O . ARG A 1 95 ? -8.234 4.439 11.787 1.00 96.88 95 ARG A O 1
ATOM 776 N N . ILE A 1 96 ? -6.876 2.924 12.754 1.00 95.62 96 ILE A N 1
ATOM 777 C CA . ILE A 1 96 ? -7.418 1.764 12.034 1.00 95.62 96 ILE A CA 1
ATOM 778 C C . ILE A 1 96 ? -8.864 1.508 12.461 1.00 95.62 96 ILE A C 1
ATOM 780 O O . ILE A 1 96 ? -9.719 1.327 11.598 1.00 95.62 96 ILE A O 1
ATOM 784 N N . GLU A 1 97 ? -9.149 1.529 13.764 1.00 96.06 97 GLU A N 1
ATOM 785 C CA . GLU A 1 97 ? -10.504 1.348 14.301 1.00 96.06 97 GLU A CA 1
ATOM 786 C C . GLU A 1 97 ? -11.469 2.403 13.746 1.00 96.06 97 GLU A C 1
ATOM 788 O O . GLU A 1 97 ? -12.482 2.054 13.141 1.00 96.06 97 GLU A O 1
ATOM 793 N N . ALA A 1 98 ? -11.108 3.686 13.838 1.00 96.75 98 ALA A N 1
ATOM 794 C CA . ALA A 1 98 ? -11.908 4.787 13.306 1.00 96.75 98 ALA A CA 1
ATOM 795 C C . ALA A 1 98 ? -12.133 4.676 11.789 1.00 96.75 98 ALA A C 1
ATOM 797 O O . ALA A 1 98 ? -13.233 4.933 11.298 1.00 96.75 98 ALA A O 1
ATOM 798 N N . PHE A 1 99 ? -11.112 4.260 11.034 1.00 96.62 99 PHE A N 1
ATOM 799 C CA . PHE A 1 99 ? -11.239 4.055 9.593 1.00 96.62 99 PHE A CA 1
ATOM 800 C C . PHE A 1 99 ? -12.201 2.910 9.261 1.00 96.62 99 PHE A C 1
ATOM 802 O O . PHE A 1 99 ? -13.033 3.044 8.367 1.00 96.62 99 PHE A O 1
ATOM 809 N N . VAL A 1 100 ? -12.133 1.798 9.998 1.00 95.00 100 VAL A N 1
ATOM 810 C CA . VAL A 1 100 ? -13.059 0.671 9.820 1.00 95.00 100 VAL A CA 1
ATOM 811 C C . VAL A 1 100 ? -14.496 1.076 10.153 1.00 95.00 100 VAL A C 1
ATOM 813 O O . VAL A 1 100 ? -15.396 0.717 9.396 1.00 95.00 100 VAL A O 1
ATOM 816 N N . GLU A 1 101 ? -14.720 1.836 11.226 1.00 96.12 101 GLU A N 1
ATOM 817 C CA . GLU A 1 101 ? -16.050 2.355 11.575 1.00 96.12 101 GLU A CA 1
ATOM 818 C C . GLU A 1 101 ? -16.601 3.299 10.498 1.00 96.12 101 GLU A C 1
ATOM 820 O O . GLU A 1 101 ? -17.727 3.125 10.030 1.00 96.12 101 GLU A O 1
ATOM 825 N N . MET A 1 102 ? -15.783 4.225 9.993 1.00 95.56 102 MET A N 1
ATOM 826 C CA . MET A 1 102 ? -16.161 5.100 8.877 1.00 95.56 102 MET A CA 1
ATOM 827 C C . MET A 1 102 ? -16.545 4.301 7.616 1.00 95.56 102 MET A C 1
ATOM 829 O O . MET A 1 102 ? -17.486 4.669 6.916 1.00 95.56 102 MET A O 1
ATOM 833 N N . LEU A 1 103 ? -15.856 3.189 7.327 1.00 94.50 103 LEU A N 1
ATOM 834 C CA . LEU A 1 103 ? -16.198 2.295 6.213 1.00 94.50 103 LEU A CA 1
ATOM 835 C C . LEU A 1 103 ? -17.459 1.450 6.455 1.00 94.50 103 LEU A C 1
ATOM 837 O O . LEU A 1 103 ? -17.987 0.882 5.502 1.00 94.50 103 LEU A O 1
ATOM 841 N N . ARG A 1 104 ? -17.914 1.293 7.704 1.00 90.88 104 ARG A N 1
ATOM 842 C CA . ARG A 1 104 ? -19.173 0.605 8.043 1.00 90.88 104 ARG A CA 1
ATOM 843 C C . ARG A 1 104 ? -20.382 1.525 7.924 1.00 90.88 104 ARG A C 1
ATOM 845 O O . ARG A 1 104 ? -21.445 1.042 7.559 1.00 90.88 104 ARG A O 1
ATOM 852 N N . GLY A 1 105 ? -20.211 2.812 8.223 1.00 83.69 105 GLY A N 1
ATOM 853 C CA . GLY A 1 105 ? -21.257 3.831 8.094 1.00 83.69 105 GLY A CA 1
ATOM 854 C C . GLY A 1 105 ? -21.532 4.302 6.658 1.00 83.69 105 GLY A C 1
ATOM 855 O O . GLY A 1 105 ? -22.391 5.158 6.471 1.00 83.69 105 GLY A O 1
ATOM 856 N N . ARG A 1 106 ? -20.805 3.774 5.666 1.00 61.56 106 ARG A N 1
ATOM 857 C CA . ARG A 1 106 ? -20.990 4.004 4.224 1.00 61.56 106 ARG A CA 1
ATOM 858 C C . ARG A 1 106 ? -21.435 2.718 3.540 1.00 61.56 106 ARG A C 1
ATOM 860 O O . ARG A 1 106 ? -22.273 2.840 2.628 1.00 61.56 106 ARG A O 1
#

Nearest PDB structures (foldseek):
  3wxm-assembly3_F  TM=4.580E-01  e=8.385E-02  Aeropyrum pernix K1
  7ysv-assembly1_D  TM=5.312E-01  e=2.283E+00  Rattus norvegicus
  4u1y-assembly1_D  TM=4.375E-01  e=2.283E+00  Rattus norvegicus

pLDDT: mean 89.73, std 5.8, range [61.56, 96.94]

Mean predicted aligned error: 4.28 Å

Radius of gyration: 15.14 Å; Cα contacts (8 Å, |Δi|>4): 77; chains: 1; bounding box: 33×30×42 Å

Sequence (106 aa):
RFVLNEVQRQFAMPAPGGTLVEQYLSYTYPYSFFERLADIRAEVQRRGVRGVVHYVQSFCFRQIEDILLREEVGLPVLTLEGDAPGPLDGRTRIRIEAFVEMLRGR

Solvent-accessible surface area (backbone atoms only — not comparable to full-atom values): 6658 Å² total; per-residue (Å²): 134,88,88,79,58,67,70,67,48,47,75,64,51,78,57,86,45,99,42,74,66,55,25,55,71,65,46,41,84,86,54,56,70,64,58,36,47,53,53,51,51,53,51,36,62,77,67,68,60,76,59,44,75,48,78,40,52,69,94,42,78,65,65,68,49,49,60,58,49,53,72,66,66,80,45,58,68,46,79,44,77,45,76,77,93,71,82,80,52,72,68,59,47,52,51,51,52,52,50,53,52,58,60,67,79,104

Secondary structure (DSSP, 8-state):
-----HHHHHHT--S--SSHHHHHHT-STTS-HHHHHHHHHHHHHHHT---EEEEEETT-GGGTHHHHHHHHS-S-EEEEEE-SS-PPPHHHHHHHHHHHHHHH--

Foldseek 3Di:
DDDDDLPVVLVVLPDDDPDPVRSVVQRQVVDDPVSSLVVVLVVCVVVVPQEEEAEDEPPDPCVVVVVVCCVPSPHHYHYDYDHDDDDDDPVRVVSVVVVVVVSVVD